Protein AF-A0A183KVG5-F1 (afdb_monomer)

Mean predicted aligned error: 9.05 Å

pLDDT: mean 77.81, std 17.4, range [27.73, 96.88]

Solvent-accessible surface area (backbone atoms only — not comparable to full-atom values): 6773 Å² total; per-residue (Å²): 140,88,84,90,80,86,85,77,92,64,82,79,62,86,54,73,43,76,78,45,74,46,81,48,72,46,97,83,49,51,102,89,45,73,49,66,49,73,43,73,47,82,55,77,53,82,92,73,48,86,81,76,58,74,71,57,34,67,74,67,35,57,88,96,57,92,60,76,58,72,93,73,85,78,48,75,83,55,96,59,56,70,52,54,50,54,52,52,46,53,53,23,58,76,68,74,47,77,92

Organism: NCBI:txid6186

InterPro domains:
  IPR039989 ADP-ribose pyrophosphatase, mitochondrial [PTHR13030] (18-99)

Radius of gyration: 16.84 Å; Cα contacts (8 Å, |Δi|>4): 89; chains: 1; bounding box: 46×31×45 Å

Sequence (99 aa):
MKTGHLIKTNSAFKVIYKIFKGYLDDQLNADSAWMETVVINLHESESKGAQLPDDILKLLNEPGTEEQCKWVEVSHSSNLRTSHNYILKNVAELRRAFY

Structure (mmCIF, N/CA/C/O backbone):
data_AF-A0A183KVG5-F1
#
_entry.id   AF-A0A183KVG5-F1
#
loop_
_atom_site.group_PDB
_atom_site.id
_atom_site.type_symbol
_atom_site.label_atom_id
_atom_site.label_alt_id
_atom_site.label_comp_id
_atom_site.label_asym_id
_atom_site.label_entity_id
_atom_site.label_seq_id
_atom_site.pdbx_PDB_ins_code
_atom_site.Cartn_x
_atom_site.Cartn_y
_atom_site.Cartn_z
_atom_site.occupancy
_atom_site.B_iso_or_equiv
_atom_site.auth_seq_id
_atom_site.auth_comp_id
_atom_site.auth_asym_id
_atom_site.auth_atom_id
_atom_site.pdbx_PDB_model_num
ATOM 1 N N . MET A 1 1 ? 29.941 0.403 22.376 1.00 34.88 1 MET A N 1
ATOM 2 C CA . MET A 1 1 ? 28.694 -0.125 22.966 1.00 34.88 1 MET A CA 1
ATOM 3 C C . MET A 1 1 ? 27.714 -0.391 21.826 1.00 34.88 1 MET A C 1
ATOM 5 O O . MET A 1 1 ? 27.086 0.538 21.347 1.00 34.88 1 MET A O 1
ATOM 9 N N . LYS A 1 2 ? 27.693 -1.615 21.282 1.00 39.69 2 LYS A N 1
ATOM 10 C CA . LYS A 1 2 ? 26.738 -2.029 20.243 1.00 39.69 2 LYS A CA 1
ATOM 11 C C . LYS A 1 2 ? 25.757 -2.990 20.894 1.00 39.69 2 LYS A C 1
ATOM 13 O O . LYS A 1 2 ? 26.121 -4.130 21.158 1.00 39.69 2 LYS A O 1
ATOM 18 N N . THR A 1 3 ? 24.537 -2.531 21.127 1.00 32.25 3 THR A N 1
ATOM 19 C CA . THR A 1 3 ? 23.443 -3.410 21.535 1.00 32.25 3 THR A CA 1
ATOM 20 C C . THR A 1 3 ? 22.260 -3.102 20.636 1.00 32.25 3 THR A C 1
ATOM 22 O O . THR A 1 3 ? 21.465 -2.216 20.918 1.00 32.25 3 THR A O 1
ATOM 25 N N . GLY A 1 4 ? 22.191 -3.799 19.505 1.00 31.91 4 GLY A N 1
ATOM 26 C CA . GLY A 1 4 ? 21.013 -3.833 18.648 1.00 31.91 4 GLY A CA 1
ATOM 27 C C . GLY A 1 4 ? 20.399 -5.221 18.730 1.00 31.91 4 GLY A C 1
ATOM 28 O O . GLY A 1 4 ? 20.776 -6.094 17.963 1.00 31.91 4 GLY A O 1
ATOM 29 N N . HIS A 1 5 ? 19.486 -5.425 19.676 1.00 40.09 5 HIS A N 1
ATOM 30 C CA . HIS A 1 5 ? 18.585 -6.573 19.674 1.00 40.09 5 HIS A CA 1
ATOM 31 C C . HIS A 1 5 ? 17.183 -6.066 19.987 1.00 40.09 5 HIS A C 1
ATOM 33 O O . HIS A 1 5 ? 16.839 -5.823 21.140 1.00 40.09 5 HIS A O 1
ATOM 39 N N . LEU A 1 6 ? 16.372 -5.918 18.946 1.00 27.73 6 LEU A N 1
ATOM 40 C CA . LEU A 1 6 ? 14.924 -5.869 19.082 1.00 27.73 6 LEU A CA 1
ATOM 41 C C . LEU A 1 6 ? 14.358 -7.059 18.313 1.00 27.73 6 LEU A C 1
ATOM 43 O O . LEU A 1 6 ? 13.953 -6.943 17.164 1.00 27.73 6 LEU A O 1
ATOM 47 N N . ILE A 1 7 ? 14.344 -8.222 18.964 1.00 42.22 7 ILE A N 1
ATOM 48 C CA . ILE A 1 7 ? 13.398 -9.280 18.614 1.00 42.22 7 ILE A CA 1
ATOM 49 C C . ILE A 1 7 ? 12.252 -9.152 19.609 1.00 42.22 7 ILE A C 1
ATOM 51 O O . ILE A 1 7 ? 12.352 -9.578 20.757 1.00 42.22 7 ILE A O 1
ATOM 55 N N . LYS A 1 8 ? 11.162 -8.526 19.165 1.00 32.91 8 LYS A N 1
ATOM 56 C CA . LYS A 1 8 ? 9.876 -8.544 19.862 1.00 32.91 8 LYS A CA 1
ATOM 57 C C . LYS A 1 8 ? 8.891 -9.327 18.999 1.00 32.91 8 LYS A C 1
ATOM 59 O O . LYS A 1 8 ? 8.040 -8.751 18.335 1.00 32.91 8 LYS A O 1
ATOM 64 N N . THR A 1 9 ? 9.001 -10.654 18.988 1.00 44.72 9 THR A N 1
ATOM 65 C CA . THR A 1 9 ? 7.914 -11.516 18.505 1.00 44.72 9 THR A CA 1
ATOM 66 C C . THR A 1 9 ? 6.933 -11.712 19.648 1.00 44.72 9 THR A C 1
ATOM 68 O O . THR A 1 9 ? 6.971 -12.712 20.357 1.00 44.72 9 THR A O 1
ATOM 71 N N . ASN A 1 10 ? 6.071 -10.724 19.863 1.00 38.94 10 ASN A N 1
ATOM 72 C CA . ASN A 1 10 ? 4.848 -10.935 20.620 1.00 38.94 10 ASN A CA 1
ATOM 73 C C . ASN A 1 10 ? 3.695 -10.567 19.693 1.00 38.94 10 ASN A C 1
ATOM 75 O O . ASN A 1 10 ? 3.664 -9.461 19.166 1.00 38.94 10 ASN A O 1
ATOM 79 N N . SER A 1 11 ? 2.835 -11.549 19.432 1.00 48.34 11 SER A N 1
ATOM 80 C CA . SER A 1 11 ? 1.774 -11.611 18.419 1.00 48.34 11 SER A CA 1
ATOM 81 C C . SER A 1 11 ? 0.780 -10.427 18.448 1.00 48.34 11 SER A C 1
ATOM 83 O O . SER A 1 11 ? -0.390 -10.606 18.795 1.00 48.34 11 SER A O 1
ATOM 85 N N . ALA A 1 12 ? 1.223 -9.222 18.076 1.00 49.94 12 ALA A N 1
ATOM 86 C CA . ALA A 1 12 ? 0.392 -8.019 17.987 1.00 49.94 12 ALA A CA 1
ATOM 87 C C . ALA A 1 12 ? -0.613 -8.126 16.828 1.00 49.94 12 ALA A C 1
ATOM 89 O O . ALA A 1 12 ? -1.793 -7.825 16.988 1.00 49.94 12 ALA A O 1
ATOM 90 N N . PHE A 1 13 ? -0.186 -8.692 15.698 1.00 50.94 13 PHE A N 1
ATOM 91 C CA . PHE A 1 13 ? -1.055 -8.978 14.561 1.00 50.94 13 PHE A CA 1
ATOM 92 C C . PHE A 1 13 ? -1.516 -10.428 14.626 1.00 50.94 13 PHE A C 1
ATOM 94 O O . PHE A 1 13 ? -0.771 -11.348 14.301 1.00 50.94 13 PHE A O 1
ATOM 101 N N . LYS A 1 14 ? -2.756 -10.645 15.078 1.00 48.91 14 LYS A N 1
ATOM 102 C CA . LYS A 1 14 ? -3.341 -11.994 15.156 1.00 48.91 14 LYS A CA 1
ATOM 103 C C . LYS A 1 14 ? -3.576 -12.591 13.763 1.00 48.91 14 LYS A C 1
ATOM 105 O O . LYS A 1 14 ? -3.614 -13.810 13.640 1.00 48.91 14 LYS A O 1
ATOM 110 N N . VAL A 1 15 ? -3.711 -11.754 12.726 1.00 56.66 15 VAL A N 1
ATOM 111 C CA . VAL A 1 15 ? -3.830 -12.224 11.345 1.00 56.66 15 VAL A CA 1
ATOM 112 C C . VAL A 1 15 ? -3.125 -11.286 10.367 1.00 56.66 15 VAL A C 1
ATOM 114 O O . VAL A 1 15 ? -3.632 -10.221 10.023 1.00 56.66 15 VAL A O 1
ATOM 117 N N . ILE A 1 16 ? -1.943 -11.705 9.925 1.00 62.91 16 ILE A N 1
ATOM 118 C CA . ILE A 1 16 ? -1.219 -11.101 8.808 1.00 62.91 16 ILE A CA 1
ATOM 119 C C . ILE A 1 16 ? -1.676 -11.832 7.547 1.00 62.91 16 ILE A C 1
ATOM 121 O O . ILE A 1 16 ? -1.400 -13.022 7.399 1.00 62.91 16 ILE A O 1
ATOM 125 N N . TYR A 1 17 ? -2.375 -11.143 6.646 1.00 72.81 17 TYR A N 1
ATOM 126 C CA . TYR A 1 17 ? -2.771 -11.732 5.368 1.00 72.81 17 TYR A CA 1
ATOM 127 C C . TYR A 1 17 ? -1.828 -11.267 4.266 1.00 72.81 17 TYR A C 1
ATOM 129 O O . TYR A 1 17 ? -1.718 -10.073 3.985 1.00 72.81 17 TYR A O 1
ATOM 137 N N . LYS A 1 18 ? -1.176 -12.225 3.604 1.00 78.75 18 LYS A N 1
ATOM 138 C CA . LYS A 1 18 ? -0.546 -11.976 2.308 1.00 78.75 18 LYS A CA 1
ATOM 139 C C . LYS A 1 18 ? -1.660 -11.901 1.267 1.00 78.75 18 LYS A C 1
ATOM 141 O O . LYS A 1 18 ? -2.228 -12.931 0.918 1.00 78.75 18 LYS A O 1
ATOM 146 N N . ILE A 1 19 ? -1.971 -10.693 0.811 1.00 80.00 19 ILE A N 1
ATOM 147 C CA . ILE A 1 19 ? -3.053 -10.454 -0.155 1.00 80.00 19 ILE A CA 1
ATOM 148 C C . ILE A 1 19 ? -2.606 -10.822 -1.561 1.00 80.00 19 ILE A C 1
ATOM 150 O O . ILE A 1 19 ? -3.358 -11.422 -2.320 1.00 80.00 19 ILE A O 1
ATOM 154 N N . PHE A 1 20 ? -1.369 -10.477 -1.902 1.00 83.56 20 PHE A N 1
ATOM 155 C CA . PHE A 1 20 ? -0.874 -10.617 -3.258 1.00 83.56 20 PHE A CA 1
ATOM 156 C C . PHE A 1 20 ? 0.630 -10.879 -3.254 1.00 83.56 20 PHE A C 1
ATOM 158 O O . PHE A 1 20 ? 1.359 -10.360 -2.407 1.00 83.56 20 PHE A O 1
ATOM 165 N N . LYS A 1 21 ? 1.095 -11.705 -4.192 1.00 89.94 21 LYS A N 1
ATOM 166 C CA . LYS A 1 21 ? 2.511 -11.836 -4.531 1.00 89.94 21 LYS A CA 1
ATOM 167 C C . LYS A 1 21 ? 2.639 -12.108 -6.024 1.00 89.94 21 LYS A C 1
ATOM 169 O O . LYS A 1 21 ? 2.111 -13.118 -6.480 1.00 89.94 21 LYS A O 1
ATOM 174 N N . GLY A 1 22 ? 3.387 -11.269 -6.731 1.00 91.62 22 GLY A N 1
ATOM 175 C CA . GLY A 1 22 ? 3.680 -11.455 -8.150 1.00 91.62 22 GLY A CA 1
ATOM 176 C C . GLY A 1 22 ? 3.729 -10.139 -8.916 1.00 91.62 22 GLY A C 1
ATOM 177 O O . GLY A 1 22 ? 3.979 -9.086 -8.330 1.00 91.62 22 GLY A O 1
ATOM 178 N N . TYR A 1 23 ? 3.479 -10.233 -10.218 1.00 94.00 23 TYR A N 1
ATOM 179 C CA . TYR A 1 23 ? 3.472 -9.124 -11.169 1.00 94.00 23 TYR A CA 1
ATOM 180 C C . TYR A 1 23 ? 2.475 -8.020 -10.795 1.00 94.00 23 TYR A C 1
ATOM 182 O O . TYR A 1 23 ? 1.280 -8.275 -10.663 1.00 94.00 23 TYR A O 1
ATOM 190 N N . LEU A 1 24 ? 2.958 -6.788 -10.658 1.00 92.69 24 LEU A N 1
ATOM 191 C CA . LEU A 1 24 ? 2.125 -5.615 -10.442 1.00 92.69 24 LEU A CA 1
ATOM 192 C C . LEU A 1 24 ? 1.898 -4.911 -11.781 1.00 92.69 24 LEU A C 1
ATOM 194 O O . LEU A 1 24 ? 2.826 -4.322 -12.334 1.00 92.69 24 LEU A O 1
ATOM 198 N N . ASP A 1 25 ? 0.664 -4.964 -12.281 1.00 91.25 25 ASP A N 1
ATOM 199 C CA . ASP A 1 25 ? 0.273 -4.231 -13.485 1.00 91.25 25 ASP A CA 1
ATOM 200 C C . ASP A 1 25 ? 0.258 -2.729 -13.195 1.00 91.25 25 ASP A C 1
ATOM 202 O O . ASP A 1 25 ? -0.537 -2.230 -12.394 1.00 91.25 25 ASP A O 1
ATOM 206 N N . ASP A 1 26 ? 1.216 -2.021 -13.775 1.00 91.56 26 ASP A N 1
ATOM 207 C CA . ASP A 1 26 ? 1.567 -0.682 -13.369 1.00 91.56 26 ASP A CA 1
ATOM 208 C C . ASP A 1 26 ? 2.141 0.104 -14.556 1.00 91.56 26 ASP A C 1
ATOM 210 O O . ASP A 1 26 ? 2.979 -0.395 -15.299 1.00 91.56 26 ASP A O 1
ATOM 214 N N . GLN A 1 27 ? 1.714 1.361 -14.729 1.00 91.25 27 GLN A N 1
ATOM 215 C CA . GLN A 1 27 ? 2.054 2.191 -15.905 1.00 91.25 27 GLN A CA 1
ATOM 216 C C . GLN A 1 27 ? 3.564 2.488 -16.090 1.00 91.25 27 GLN A C 1
ATOM 218 O O . GLN A 1 27 ? 3.924 3.142 -17.061 1.00 91.25 27 GLN A O 1
ATOM 223 N N . LEU A 1 28 ? 4.442 2.080 -15.161 1.00 91.44 28 LEU A N 1
ATOM 224 C CA . LEU A 1 28 ? 5.902 2.189 -15.313 1.00 91.44 28 LEU A CA 1
ATOM 225 C C . LEU A 1 28 ? 6.524 0.914 -15.904 1.00 91.44 28 LEU A C 1
ATOM 227 O O . LEU A 1 28 ? 7.723 0.903 -16.176 1.00 91.44 28 LEU A O 1
ATOM 231 N N . ASN A 1 29 ? 5.740 -0.151 -16.081 1.00 94.94 29 ASN A N 1
ATOM 232 C CA . ASN A 1 29 ? 6.203 -1.366 -16.732 1.00 94.94 29 ASN A CA 1
ATOM 233 C C . ASN A 1 29 ? 6.566 -1.071 -18.199 1.00 94.94 29 ASN A C 1
ATOM 235 O O . ASN A 1 29 ? 5.890 -0.308 -18.888 1.00 94.94 29 ASN A O 1
ATOM 239 N N . ALA A 1 30 ? 7.634 -1.704 -18.670 1.00 96.38 30 ALA A N 1
ATOM 240 C CA . ALA A 1 30 ? 8.172 -1.618 -20.020 1.00 96.38 30 ALA A CA 1
ATOM 241 C C . ALA A 1 30 ? 8.575 -3.019 -20.510 1.00 96.38 30 ALA A C 1
ATOM 243 O O . 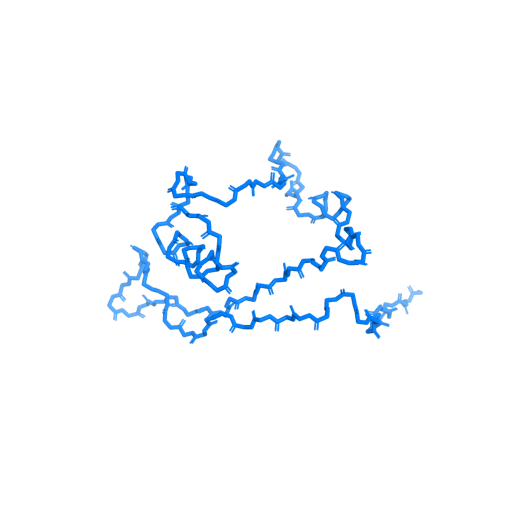ALA A 1 3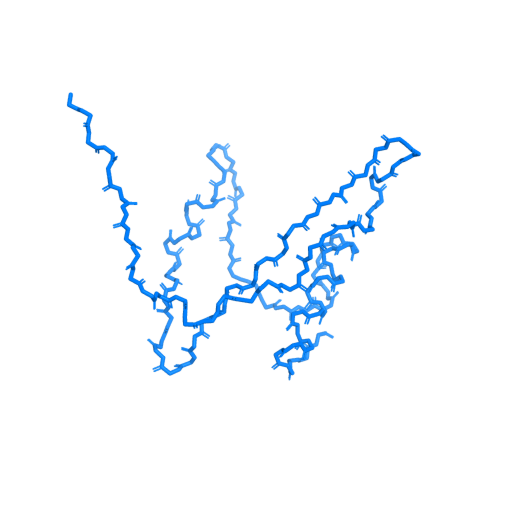0 ? 8.629 -3.966 -19.725 1.00 96.38 30 ALA A O 1
ATOM 244 N N . ASP A 1 31 ? 8.921 -3.141 -21.794 1.00 96.12 31 ASP A N 1
ATOM 245 C CA . ASP A 1 31 ? 9.180 -4.425 -22.469 1.00 96.12 31 ASP A CA 1
ATOM 246 C C . ASP A 1 31 ? 10.182 -5.335 -21.736 1.00 96.12 31 ASP A C 1
ATOM 248 O O . ASP A 1 31 ? 10.044 -6.557 -21.750 1.00 96.12 31 ASP A O 1
ATOM 252 N N . SER A 1 32 ? 11.172 -4.737 -21.064 1.00 96.00 32 SER A N 1
ATOM 253 C CA . SER A 1 32 ? 12.247 -5.451 -20.359 1.00 96.00 32 SER A CA 1
ATOM 254 C C . SER A 1 32 ? 12.337 -5.121 -18.864 1.00 96.00 32 SER A C 1
ATOM 256 O O . SER A 1 32 ? 13.331 -5.468 -18.227 1.00 96.00 32 SER A O 1
ATOM 258 N N . ALA A 1 33 ? 11.349 -4.426 -18.294 1.00 96.88 33 ALA A N 1
ATOM 259 C CA . ALA A 1 33 ? 11.357 -4.045 -16.883 1.00 96.88 33 ALA A CA 1
ATOM 260 C C . ALA A 1 33 ? 9.934 -3.960 -16.328 1.00 96.88 33 ALA A C 1
ATOM 262 O O . ALA A 1 33 ? 9.097 -3.237 -16.858 1.00 96.88 33 ALA A O 1
ATOM 263 N N . TRP A 1 34 ? 9.666 -4.660 -15.231 1.00 96.38 34 TRP A N 1
ATOM 264 C CA . TRP A 1 34 ? 8.374 -4.613 -14.552 1.00 96.38 34 TRP A CA 1
ATOM 265 C C . TRP A 1 34 ? 8.541 -4.668 -13.041 1.00 96.38 34 TRP A C 1
ATOM 267 O O . TRP A 1 34 ? 9.598 -5.039 -12.523 1.00 96.38 34 TRP A O 1
ATOM 277 N N . MET A 1 35 ? 7.477 -4.313 -12.328 1.00 93.44 35 MET A N 1
ATOM 278 C CA . MET A 1 35 ? 7.427 -4.458 -10.881 1.00 93.44 35 MET A CA 1
ATOM 279 C C . MET A 1 35 ? 6.779 -5.778 -10.475 1.00 93.44 35 MET A C 1
ATOM 281 O O . MET A 1 35 ? 5.713 -6.156 -10.958 1.00 93.44 35 MET A O 1
ATOM 285 N N . GLU A 1 36 ? 7.402 -6.452 -9.517 1.00 94.19 36 GLU A N 1
ATOM 286 C CA . GLU A 1 36 ? 6.771 -7.506 -8.733 1.00 94.19 36 GLU A CA 1
ATOM 287 C C . GLU A 1 36 ? 6.691 -7.051 -7.283 1.00 94.19 36 GLU A C 1
ATOM 289 O O . GLU A 1 36 ? 7.587 -6.371 -6.781 1.00 94.19 36 GLU A O 1
ATOM 294 N N . THR A 1 37 ? 5.619 -7.418 -6.591 1.00 90.88 37 THR A N 1
ATOM 295 C CA . THR A 1 37 ? 5.425 -6.997 -5.204 1.00 90.88 37 THR A CA 1
ATOM 296 C C . THR A 1 37 ? 4.856 -8.107 -4.338 1.00 90.88 37 THR A C 1
ATOM 298 O O . THR A 1 37 ? 4.292 -9.090 -4.824 1.00 90.88 37 THR A O 1
ATOM 301 N N . VAL A 1 38 ? 5.010 -7.937 -3.028 1.00 90.69 38 VAL A N 1
ATOM 302 C CA . VAL A 1 38 ? 4.315 -8.704 -1.999 1.00 90.69 38 VAL A CA 1
ATOM 303 C C . VAL A 1 38 ? 3.481 -7.723 -1.192 1.00 90.69 38 VAL A C 1
ATOM 305 O O . VAL A 1 38 ? 4.023 -6.854 -0.515 1.00 90.69 38 VAL A O 1
ATOM 308 N N . VAL A 1 39 ? 2.162 -7.891 -1.226 1.00 89.06 39 VAL A N 1
ATOM 309 C CA . VAL A 1 39 ? 1.242 -7.080 -0.429 1.00 89.06 39 VAL A CA 1
ATOM 310 C C . VAL A 1 39 ? 0.920 -7.810 0.861 1.00 89.06 39 VAL A C 1
ATOM 312 O O . VAL A 1 39 ? 0.356 -8.911 0.857 1.00 89.06 39 VAL A O 1
ATOM 315 N N . ILE A 1 40 ? 1.244 -7.155 1.969 1.00 87.94 40 ILE A N 1
ATOM 316 C CA . ILE A 1 40 ? 0.921 -7.608 3.314 1.00 87.94 40 ILE A CA 1
ATOM 317 C C . ILE A 1 40 ? -0.126 -6.662 3.887 1.00 87.94 40 ILE A C 1
ATOM 319 O O . ILE A 1 40 ? 0.102 -5.460 3.973 1.00 87.94 40 ILE A O 1
ATOM 323 N N . ASN A 1 41 ? -1.263 -7.214 4.297 1.00 85.12 41 ASN A N 1
ATOM 324 C CA . ASN A 1 41 ? -2.288 -6.465 5.005 1.00 85.12 41 ASN A CA 1
ATOM 325 C C . ASN A 1 41 ? -2.240 -6.790 6.495 1.00 85.12 41 ASN A C 1
ATOM 327 O O . ASN A 1 41 ? -2.518 -7.921 6.913 1.00 85.12 41 ASN A O 1
ATOM 331 N N . LEU A 1 42 ? -1.892 -5.770 7.274 1.00 83.38 42 LEU A N 1
ATOM 332 C CA . LEU A 1 42 ? -1.933 -5.773 8.725 1.00 83.38 42 LEU A CA 1
ATOM 333 C C . LEU A 1 42 ? -3.210 -5.0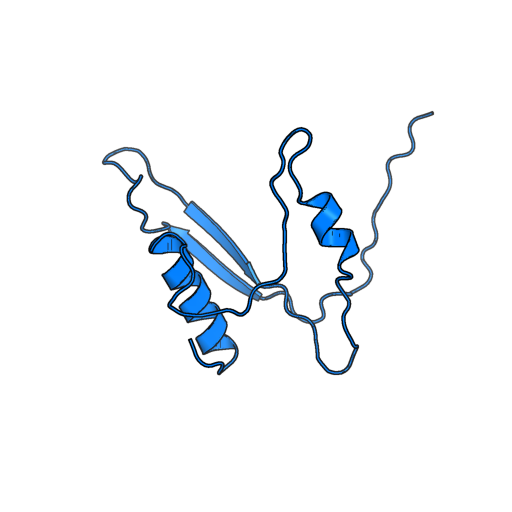60 9.150 1.00 83.38 42 LEU A C 1
ATOM 335 O O . LEU A 1 42 ? -3.352 -3.860 8.946 1.00 83.38 42 LEU A O 1
ATOM 339 N N . HIS A 1 43 ? -4.142 -5.810 9.724 1.00 79.81 43 HIS A N 1
ATOM 340 C CA . HIS A 1 43 ? -5.406 -5.257 10.189 1.00 79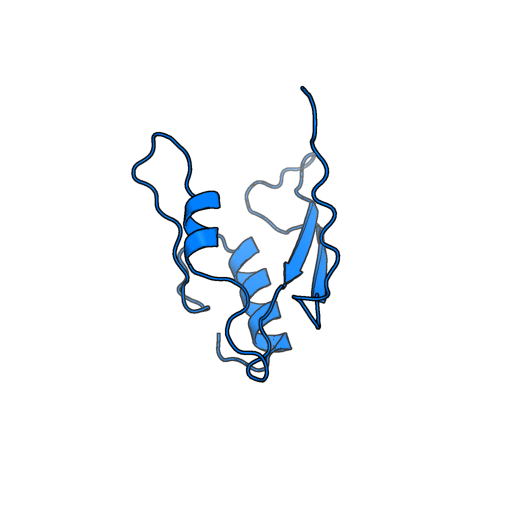.81 43 HIS A CA 1
ATOM 341 C C . HIS A 1 43 ? -5.583 -5.550 11.671 1.00 79.81 43 HIS A C 1
ATOM 343 O O . HIS A 1 43 ? -5.347 -6.674 12.129 1.00 79.81 43 HIS A O 1
ATOM 349 N N . GLU A 1 44 ? -6.000 -4.531 12.406 1.00 77.62 44 GLU A N 1
ATOM 350 C CA . GLU A 1 44 ? -6.204 -4.613 13.844 1.00 77.62 44 GLU A CA 1
ATOM 351 C C . GLU A 1 44 ? -7.518 -5.326 14.153 1.00 77.62 44 GLU A C 1
ATOM 353 O O . GLU A 1 44 ? -8.499 -5.205 13.428 1.00 77.62 44 GLU A O 1
ATOM 358 N N . SER A 1 45 ? -7.538 -6.121 15.219 1.00 70.19 45 SER A N 1
ATOM 359 C CA . SER A 1 45 ? -8.759 -6.803 15.648 1.00 70.19 45 SER A CA 1
ATOM 360 C C . SER A 1 45 ? -9.548 -5.879 16.563 1.00 70.19 45 SER A C 1
ATOM 362 O O . SER A 1 45 ? -9.023 -5.496 17.609 1.00 70.19 45 SER A O 1
ATOM 364 N N . GLU A 1 46 ? -10.820 -5.623 16.247 1.00 66.44 46 GLU A N 1
ATOM 365 C CA . GLU A 1 46 ? -11.720 -4.794 17.071 1.00 66.44 46 GLU A CA 1
ATOM 366 C C . GLU A 1 46 ? -11.716 -5.221 18.550 1.00 66.44 46 GLU A C 1
ATOM 368 O O . GLU A 1 46 ? -11.697 -4.397 19.459 1.00 66.44 46 GLU A O 1
ATOM 373 N N . SER A 1 47 ? -11.618 -6.529 18.805 1.00 68.94 47 SER A N 1
ATOM 374 C CA . SER A 1 47 ? -11.645 -7.112 20.151 1.00 68.94 47 SER A CA 1
ATOM 375 C C . SER A 1 47 ? -10.443 -6.782 21.050 1.00 68.94 47 SER A C 1
ATOM 377 O O . SER A 1 47 ? -10.480 -7.114 22.232 1.00 68.94 47 SER A O 1
ATOM 379 N N . LYS A 1 48 ? -9.330 -6.267 20.509 1.00 65.00 48 LYS A N 1
ATOM 380 C CA . LYS A 1 48 ? -8.100 -5.990 21.280 1.00 65.00 48 LYS A CA 1
ATOM 381 C C . LYS A 1 48 ? -7.794 -4.494 21.414 1.00 65.00 48 LYS A C 1
ATOM 383 O O . LYS A 1 48 ? -6.825 -4.152 22.088 1.00 65.00 48 LYS A O 1
ATOM 388 N N . GLY A 1 49 ? -8.610 -3.628 20.810 1.00 64.62 49 GLY A N 1
ATOM 389 C CA . GLY A 1 49 ? -8.298 -2.207 20.656 1.00 64.62 49 GLY A CA 1
ATOM 390 C C . GLY A 1 49 ? -7.134 -1.965 19.688 1.00 64.62 49 GLY A C 1
ATOM 391 O O . GLY A 1 49 ? -6.484 -2.914 19.234 1.00 64.62 49 GLY A O 1
ATOM 392 N N . ALA A 1 50 ? -6.877 -0.692 19.378 1.00 69.69 50 ALA A N 1
ATOM 393 C CA . ALA A 1 50 ? -5.819 -0.303 18.452 1.00 69.69 50 ALA A CA 1
ATOM 394 C C . ALA A 1 50 ? -4.437 -0.751 18.964 1.00 69.69 50 ALA A C 1
ATOM 396 O O . ALA A 1 50 ? -4.066 -0.477 20.106 1.00 69.69 50 ALA A O 1
ATOM 397 N N . GLN A 1 51 ? -3.693 -1.485 18.140 1.00 76.69 51 GLN A N 1
ATOM 398 C CA . GLN A 1 51 ? -2.351 -2.012 18.432 1.00 76.69 51 GLN A CA 1
ATOM 399 C C . GLN A 1 51 ? -1.239 -1.149 17.806 1.00 76.69 51 GLN A C 1
ATOM 401 O O . GLN A 1 51 ? -0.081 -1.238 18.218 1.00 76.69 51 GLN A O 1
ATOM 406 N N . LEU A 1 52 ? -1.592 -0.328 16.820 1.00 79.31 52 LEU A N 1
ATOM 407 C CA . LEU A 1 52 ? -0.770 0.590 16.056 1.00 79.31 52 LEU A CA 1
ATOM 408 C C . LEU A 1 52 ? -1.123 2.015 16.490 1.00 79.31 52 LEU A C 1
ATOM 410 O O . LEU A 1 52 ? -2.060 2.606 15.957 1.00 79.31 52 LEU A O 1
ATOM 414 N N . PRO A 1 53 ? -0.402 2.576 17.475 1.00 83.00 53 PRO A N 1
ATOM 415 C CA . PRO A 1 53 ? -0.629 3.951 17.896 1.00 83.00 53 PRO A CA 1
ATOM 416 C C . PRO A 1 53 ? -0.185 4.933 16.807 1.00 83.00 53 PRO A C 1
ATOM 418 O O . PRO A 1 53 ? 0.738 4.641 16.045 1.00 83.00 53 PRO A O 1
ATOM 421 N N . ASP A 1 54 ? -0.753 6.139 16.810 1.00 86.12 54 ASP A N 1
ATOM 422 C CA . ASP A 1 54 ? -0.402 7.215 15.867 1.00 86.12 54 ASP A CA 1
ATOM 423 C C . ASP A 1 54 ? 1.086 7.591 15.889 1.00 86.12 54 ASP A C 1
ATOM 425 O O . ASP A 1 54 ? 1.622 8.088 14.900 1.00 86.12 54 ASP A O 1
ATOM 429 N N . ASP A 1 55 ? 1.799 7.298 16.980 1.00 87.19 55 ASP A N 1
ATOM 430 C CA . ASP A 1 55 ? 3.249 7.477 17.059 1.00 87.19 55 ASP A CA 1
ATOM 431 C C . ASP A 1 55 ? 4.014 6.689 15.983 1.00 87.19 55 ASP A C 1
ATOM 433 O O . ASP A 1 55 ? 5.100 7.115 15.589 1.00 87.19 55 ASP A O 1
ATOM 437 N N . ILE A 1 56 ? 3.457 5.589 15.454 1.00 86.62 56 ILE A N 1
ATOM 438 C CA . ILE A 1 56 ? 4.082 4.867 14.339 1.00 86.62 56 ILE A CA 1
ATOM 439 C C . ILE A 1 56 ? 4.114 5.706 13.059 1.00 86.62 56 ILE A C 1
ATOM 441 O O . ILE A 1 56 ? 5.061 5.588 12.287 1.00 86.62 56 ILE A O 1
ATOM 445 N N . LEU A 1 57 ? 3.140 6.599 12.851 1.00 88.31 57 LEU A N 1
ATOM 446 C CA . LEU A 1 57 ? 3.097 7.472 11.676 1.00 88.31 57 LEU A CA 1
ATOM 447 C C . LEU A 1 57 ? 4.289 8.432 11.658 1.00 88.31 57 LEU A C 1
ATOM 449 O O . LEU A 1 57 ? 4.839 8.709 10.598 1.00 88.31 57 LEU A O 1
ATOM 453 N N . LYS A 1 58 ? 4.757 8.869 12.835 1.00 87.25 58 LYS A N 1
ATOM 454 C CA . LYS A 1 58 ? 5.951 9.721 12.958 1.00 87.25 58 LYS A CA 1
ATOM 455 C C . LYS A 1 58 ? 7.215 9.021 12.459 1.00 87.25 58 LYS A C 1
ATOM 457 O O . LYS A 1 58 ? 8.122 9.695 11.989 1.00 87.25 58 LYS A O 1
ATOM 462 N N . LEU A 1 59 ? 7.271 7.689 12.552 1.00 86.81 59 LEU A N 1
ATOM 463 C CA . LEU A 1 59 ? 8.386 6.889 12.033 1.00 86.81 59 LEU A CA 1
ATOM 464 C C . LEU A 1 59 ? 8.350 6.745 10.506 1.00 86.81 59 LEU A C 1
ATOM 466 O O . LEU A 1 59 ? 9.364 6.381 9.919 1.00 86.81 59 LEU A O 1
ATOM 470 N N . LEU A 1 60 ? 7.195 6.990 9.883 1.00 86.12 60 LEU A N 1
ATOM 471 C CA . LEU A 1 60 ? 7.002 6.904 8.435 1.00 86.12 60 LEU A CA 1
ATOM 472 C C . LEU A 1 60 ? 7.204 8.251 7.728 1.00 86.12 60 LEU A C 1
ATOM 474 O O . LEU A 1 60 ? 7.306 8.277 6.506 1.00 86.12 60 LEU A O 1
ATOM 478 N N . ASN A 1 61 ? 7.270 9.356 8.474 1.00 88.00 61 ASN A N 1
ATOM 479 C CA . ASN A 1 61 ? 7.532 10.675 7.906 1.00 88.00 61 ASN A CA 1
ATOM 480 C C . ASN A 1 61 ? 8.963 10.766 7.366 1.00 88.00 61 ASN A C 1
ATOM 482 O O . ASN A 1 61 ? 9.917 10.349 8.028 1.00 88.00 61 ASN A O 1
ATOM 486 N N . GLU A 1 62 ? 9.115 11.373 6.191 1.00 86.06 62 GLU A N 1
ATOM 487 C CA . GLU A 1 62 ? 10.423 11.605 5.588 1.00 86.06 62 GLU A CA 1
ATOM 488 C C . GLU A 1 62 ? 11.134 12.792 6.268 1.00 86.06 62 GLU A C 1
ATOM 490 O O . GLU A 1 62 ? 10.598 13.908 6.283 1.00 86.06 62 GLU A O 1
ATOM 495 N N . PRO A 1 63 ? 12.344 12.601 6.836 1.00 86.00 63 PRO A N 1
ATOM 496 C CA . PRO A 1 63 ? 13.077 13.683 7.482 1.00 86.00 63 PRO A CA 1
ATOM 497 C C . PRO A 1 63 ? 13.410 14.821 6.513 1.00 86.00 63 PRO A C 1
ATOM 499 O O . PRO A 1 63 ? 13.932 14.590 5.428 1.00 86.00 63 PRO A O 1
ATOM 502 N N . GLY A 1 64 ? 13.194 16.065 6.945 1.00 86.69 64 GLY A N 1
ATOM 503 C CA . GLY A 1 64 ? 13.539 17.250 6.149 1.00 86.69 64 GLY A CA 1
ATOM 504 C C . GLY A 1 64 ? 12.482 17.659 5.121 1.00 86.69 64 GLY A C 1
ATOM 505 O O . GLY A 1 64 ? 12.728 18.585 4.353 1.00 86.69 64 GLY A O 1
ATOM 506 N N . THR A 1 65 ? 11.312 17.018 5.135 1.00 88.44 65 THR A N 1
ATOM 507 C CA . THR A 1 65 ? 10.144 17.413 4.340 1.00 88.44 65 THR A CA 1
ATOM 508 C C . THR A 1 65 ? 9.019 17.924 5.248 1.00 88.44 65 THR A C 1
ATOM 510 O O . THR A 1 65 ? 9.003 17.655 6.451 1.00 88.44 65 THR A O 1
ATOM 513 N N . GLU A 1 66 ? 8.066 18.663 4.677 1.00 88.69 66 GLU A N 1
ATOM 514 C CA . GLU A 1 66 ? 6.803 19.005 5.355 1.00 88.69 66 GLU A CA 1
ATOM 515 C C . GLU A 1 66 ? 5.749 17.886 5.222 1.00 88.69 66 GLU A C 1
ATOM 517 O O . GLU A 1 66 ? 4.614 18.039 5.680 1.00 88.69 66 GLU A O 1
ATOM 522 N N . GLU A 1 67 ? 6.102 16.760 4.594 1.00 87.75 67 GLU A N 1
ATOM 523 C CA . GLU A 1 67 ? 5.183 15.657 4.341 1.00 87.75 67 GLU A CA 1
ATOM 524 C C . GLU A 1 67 ? 4.869 14.886 5.628 1.00 87.75 67 GLU A C 1
ATOM 526 O O . GLU A 1 67 ? 5.728 14.634 6.477 1.00 87.75 67 GLU A O 1
ATOM 531 N N . GLN A 1 68 ? 3.598 14.512 5.784 1.00 86.44 68 GLN A N 1
ATOM 532 C CA . GLN A 1 68 ? 3.107 13.823 6.972 1.00 86.44 68 GLN A CA 1
ATOM 533 C C . GLN A 1 68 ? 2.273 12.605 6.591 1.00 86.44 68 GLN A C 1
ATOM 535 O O . GLN A 1 68 ? 1.371 12.670 5.754 1.00 86.44 68 GLN A O 1
ATOM 540 N N . CYS A 1 69 ? 2.536 11.498 7.274 1.00 89.25 69 CYS A N 1
ATOM 541 C CA . CYS A 1 69 ? 1.734 10.294 7.224 1.00 89.25 69 CYS A CA 1
ATOM 542 C C . CYS A 1 69 ? 0.506 10.444 8.123 1.00 89.25 69 CYS A C 1
ATOM 544 O O . CYS A 1 69 ? 0.590 10.899 9.264 1.00 89.25 69 CYS A O 1
ATOM 546 N N . LYS A 1 70 ? -0.645 10.010 7.615 1.00 87.44 70 LYS A N 1
ATOM 547 C CA . LYS A 1 70 ? -1.902 9.945 8.361 1.00 87.44 70 LYS A CA 1
ATOM 548 C C . LYS A 1 70 ? -2.649 8.667 8.019 1.00 87.44 70 LYS A C 1
ATOM 550 O O . LYS A 1 70 ? -2.527 8.155 6.906 1.00 87.44 70 LYS A O 1
ATOM 555 N N . TRP A 1 71 ? -3.470 8.197 8.949 1.00 86.81 71 TRP A N 1
ATOM 556 C CA . TRP A 1 71 ? -4.487 7.204 8.632 1.00 86.81 71 TRP A CA 1
ATOM 557 C C . TRP A 1 71 ? -5.542 7.832 7.719 1.00 86.81 71 TRP A C 1
ATOM 559 O O . TRP A 1 71 ? -5.969 8.968 7.931 1.00 86.81 71 TRP A O 1
ATOM 569 N N . VAL A 1 72 ? -5.948 7.101 6.685 1.00 85.75 72 VAL A N 1
ATOM 570 C CA . VAL A 1 72 ? -6.977 7.532 5.735 1.00 85.75 72 VAL A CA 1
ATOM 571 C C . VAL A 1 72 ? -7.972 6.396 5.568 1.00 85.75 72 VAL A C 1
ATOM 573 O O . VAL A 1 72 ? -7.588 5.226 5.546 1.00 85.75 72 VAL A O 1
ATO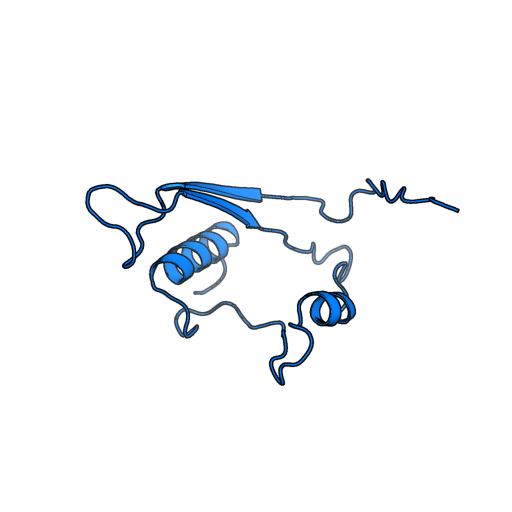M 576 N N . GLU A 1 73 ? -9.249 6.745 5.456 1.00 83.25 73 GLU A N 1
ATOM 577 C CA . GLU A 1 73 ? -10.293 5.787 5.116 1.00 83.25 73 GLU A CA 1
ATOM 578 C C . GLU A 1 73 ? -10.059 5.219 3.709 1.00 83.25 73 GLU A C 1
ATOM 580 O O . GLU A 1 73 ? -9.796 5.949 2.748 1.00 83.25 73 GLU A O 1
ATOM 585 N N . VAL A 1 74 ? -10.143 3.895 3.589 1.00 79.75 74 VAL A N 1
ATOM 586 C CA . VAL A 1 74 ? -9.996 3.208 2.305 1.00 79.75 74 VAL A CA 1
ATOM 587 C C . VAL A 1 74 ? -11.215 3.531 1.438 1.00 79.75 74 VAL A C 1
ATOM 589 O O . VAL A 1 74 ? -12.337 3.231 1.825 1.00 79.75 74 VAL A O 1
ATOM 592 N N . SER A 1 75 ? -10.996 4.131 0.268 1.00 76.75 75 SER A N 1
ATOM 593 C CA . SER A 1 75 ? -12.063 4.500 -0.673 1.00 76.75 75 SER A CA 1
ATOM 594 C C . SER A 1 75 ? -11.578 4.479 -2.122 1.00 76.75 75 SER A C 1
ATOM 596 O O . SER A 1 75 ? -10.382 4.652 -2.389 1.00 76.75 75 SER A O 1
ATOM 598 N N . HIS A 1 76 ? -12.504 4.326 -3.070 1.00 67.31 76 HIS A N 1
ATOM 599 C CA . HIS A 1 76 ? -12.228 4.381 -4.508 1.00 67.31 76 HIS A CA 1
ATOM 600 C C . HIS A 1 76 ? -11.649 5.727 -4.983 1.00 67.31 76 HIS A C 1
ATOM 602 O O . HIS A 1 76 ? -10.973 5.786 -6.006 1.00 67.31 76 HIS A O 1
ATOM 608 N N . SER A 1 77 ? -11.882 6.811 -4.238 1.00 65.12 77 SER A N 1
ATOM 609 C CA . SER A 1 77 ? -11.384 8.162 -4.534 1.00 65.12 77 SER A CA 1
ATOM 610 C C . SER A 1 77 ? -10.016 8.467 -3.922 1.00 65.12 77 SER A C 1
ATOM 612 O O . SER A 1 77 ? -9.621 9.630 -3.831 1.00 65.12 77 SER A O 1
ATOM 614 N N . SER A 1 78 ? -9.294 7.456 -3.443 1.00 67.56 78 SER A N 1
ATOM 615 C CA . SER A 1 78 ? -7.916 7.666 -3.019 1.00 67.56 78 SER A CA 1
ATOM 616 C C . SER A 1 78 ? -7.097 8.056 -4.259 1.00 67.56 78 SER A C 1
ATOM 618 O O . SER A 1 78 ? -7.099 7.342 -5.259 1.00 67.56 78 SER A O 1
ATOM 620 N N . ASN A 1 79 ? -6.437 9.225 -4.228 1.00 77.25 79 ASN A N 1
ATOM 621 C CA . ASN A 1 79 ? -5.571 9.761 -5.301 1.00 77.25 79 ASN A CA 1
ATOM 622 C C . ASN A 1 79 ? -4.278 8.933 -5.463 1.00 77.25 79 ASN A C 1
ATOM 624 O O . ASN A 1 79 ? -3.173 9.457 -5.590 1.00 77.25 79 ASN A O 1
ATOM 628 N N . LEU A 1 80 ? -4.415 7.617 -5.391 1.00 82.94 80 LEU A N 1
ATOM 629 C CA . LEU A 1 80 ? -3.378 6.639 -5.583 1.00 82.94 80 LEU A CA 1
ATOM 630 C C . LEU A 1 80 ? -3.378 6.191 -7.035 1.00 82.94 80 LEU A C 1
ATOM 632 O O . LEU A 1 80 ? -4.335 6.335 -7.796 1.00 82.94 80 LEU A O 1
ATOM 636 N N . ARG A 1 81 ? -2.259 5.593 -7.403 1.00 84.94 81 ARG A N 1
ATOM 637 C CA . ARG A 1 81 ? -2.086 4.971 -8.701 1.00 84.94 81 ARG A CA 1
ATOM 638 C C . ARG A 1 81 ? -3.070 3.819 -8.896 1.00 84.94 81 ARG A C 1
ATOM 640 O O . ARG A 1 81 ? -3.364 3.089 -7.951 1.00 84.94 81 ARG A O 1
ATOM 647 N N . THR A 1 82 ? -3.490 3.579 -10.137 1.00 85.31 82 THR A N 1
ATOM 648 C CA . THR A 1 82 ? -4.423 2.495 -10.497 1.00 85.31 82 THR A CA 1
ATOM 649 C C . THR A 1 82 ? -3.998 1.129 -9.946 1.00 85.31 82 THR A C 1
ATOM 651 O O . THR A 1 82 ? -4.828 0.406 -9.396 1.00 85.31 82 THR A O 1
ATOM 654 N N . SER A 1 83 ? -2.699 0.811 -10.007 1.00 86.19 83 SER A N 1
ATOM 655 C CA . SER A 1 83 ? -2.118 -0.424 -9.461 1.00 86.19 83 SER A CA 1
ATOM 656 C C . SER A 1 83 ? -2.386 -0.596 -7.957 1.00 86.19 83 SER A C 1
ATOM 658 O O . SER A 1 83 ? -2.693 -1.691 -7.489 1.00 86.19 83 SER A O 1
ATOM 660 N N . HIS A 1 84 ? -2.350 0.499 -7.196 1.00 86.69 84 HIS A N 1
ATOM 661 C CA . HIS A 1 84 ? -2.602 0.511 -5.756 1.00 86.69 84 HIS A CA 1
ATOM 662 C C . HIS A 1 84 ? -4.101 0.497 -5.438 1.00 86.69 84 HIS A C 1
ATOM 664 O O . HIS A 1 84 ? -4.515 -0.175 -4.493 1.00 86.69 84 HIS A O 1
ATOM 670 N N . ASN A 1 85 ? -4.929 1.149 -6.258 1.00 87.81 85 ASN A N 1
ATOM 671 C CA . ASN A 1 85 ? -6.386 1.075 -6.125 1.00 87.81 85 ASN A CA 1
ATOM 672 C C . ASN A 1 85 ? -6.901 -0.357 -6.306 1.00 87.81 85 ASN A C 1
ATOM 674 O O . ASN A 1 85 ? -7.762 -0.804 -5.550 1.00 87.81 85 ASN A O 1
ATOM 678 N N . TYR A 1 86 ? -6.320 -1.127 -7.233 1.00 86.81 86 TYR A N 1
ATOM 679 C CA . TYR A 1 86 ? -6.637 -2.550 -7.359 1.00 86.81 86 TYR A CA 1
ATOM 680 C C . TYR A 1 86 ? -6.327 -3.322 -6.067 1.00 86.81 86 TYR A C 1
ATOM 682 O O . TYR A 1 86 ? -7.137 -4.127 -5.607 1.00 86.81 86 TYR A O 1
ATOM 690 N N . ILE A 1 87 ? -5.182 -3.051 -5.437 1.00 88.00 87 ILE A N 1
ATOM 691 C CA . ILE A 1 87 ? -4.811 -3.677 -4.163 1.00 88.00 87 ILE A CA 1
ATOM 692 C C . ILE A 1 87 ? -5.820 -3.320 -3.061 1.00 88.00 87 ILE A C 1
ATOM 694 O O . ILE A 1 87 ? -6.298 -4.216 -2.363 1.00 88.00 87 ILE A O 1
ATOM 698 N N . LEU A 1 88 ? -6.177 -2.040 -2.918 1.00 88.44 88 LEU A N 1
ATOM 699 C CA . LEU A 1 88 ? -7.134 -1.590 -1.902 1.00 88.44 88 LEU A CA 1
ATOM 700 C C . LEU A 1 88 ? -8.534 -2.171 -2.113 1.00 88.44 88 LEU A C 1
ATOM 702 O O . LEU A 1 88 ? -9.163 -2.590 -1.142 1.00 88.44 88 LEU A O 1
ATOM 706 N N . LY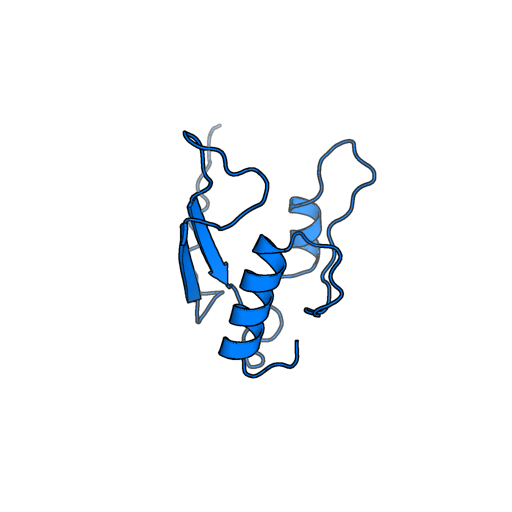S A 1 89 ? -8.983 -2.293 -3.366 1.00 87.50 89 LYS A N 1
ATOM 707 C CA . LYS A 1 89 ? -10.235 -2.980 -3.697 1.00 87.50 89 LYS A CA 1
ATOM 708 C C . LYS A 1 89 ? -10.236 -4.428 -3.195 1.00 87.50 89 LYS A C 1
ATOM 710 O O . LYS A 1 89 ? -11.170 -4.837 -2.513 1.00 87.50 89 LYS A O 1
ATOM 715 N N . ASN A 1 90 ? -9.161 -5.180 -3.450 1.00 86.50 90 ASN A N 1
ATOM 716 C CA . ASN A 1 90 ? -9.024 -6.559 -2.960 1.00 86.50 90 ASN A CA 1
ATOM 717 C C . ASN A 1 90 ? -9.017 -6.634 -1.422 1.00 86.50 90 ASN A C 1
ATOM 719 O O . ASN A 1 90 ? -9.592 -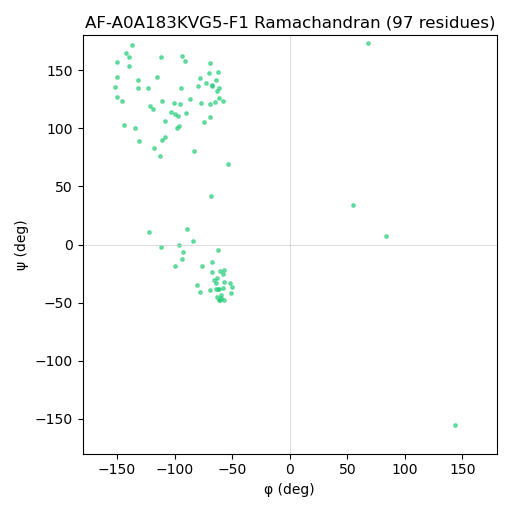7.554 -0.838 1.00 86.50 90 ASN A O 1
ATOM 723 N N . VAL A 1 91 ? -8.377 -5.670 -0.747 1.00 86.00 91 VAL A N 1
ATOM 724 C CA . VAL A 1 91 ? -8.400 -5.567 0.724 1.00 86.00 91 VAL A CA 1
ATOM 725 C C . VAL A 1 91 ? -9.831 -5.371 1.229 1.00 86.00 91 VAL A C 1
ATOM 727 O O . VAL A 1 91 ? -10.238 -6.057 2.169 1.00 86.00 91 VAL A O 1
ATOM 730 N N . ALA A 1 92 ? -10.581 -4.448 0.623 1.00 87.06 92 ALA A N 1
ATOM 731 C CA . ALA A 1 92 ? -11.955 -4.147 1.006 1.00 87.06 92 ALA A CA 1
ATOM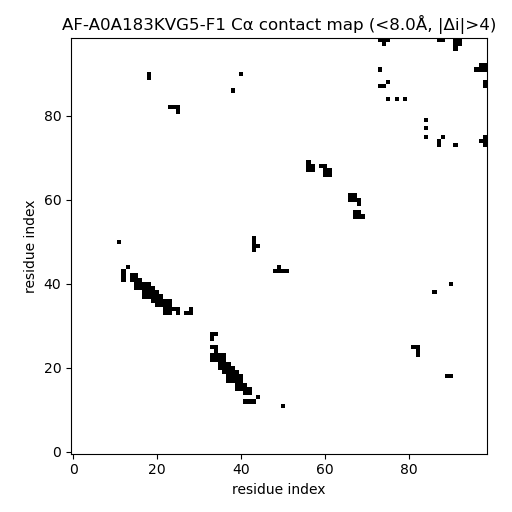 732 C C . ALA A 1 92 ? -12.874 -5.359 0.797 1.00 87.06 92 ALA A C 1
ATOM 734 O O . ALA A 1 92 ? -13.593 -5.743 1.719 1.00 87.06 92 ALA A O 1
ATOM 735 N N . GLU A 1 93 ? -12.769 -6.039 -0.348 1.00 86.00 93 GLU A N 1
ATOM 736 C CA . GLU A 1 93 ? -13.517 -7.268 -0.642 1.00 86.00 93 GLU A CA 1
ATOM 737 C C . GLU A 1 93 ? -13.213 -8.386 0.369 1.00 86.00 93 GLU A C 1
ATOM 739 O O . GLU A 1 93 ? -14.138 -8.981 0.927 1.00 86.00 93 GLU A O 1
ATOM 744 N N . LEU A 1 94 ? -11.932 -8.616 0.698 1.00 84.25 94 LEU A N 1
ATOM 745 C CA . LEU A 1 94 ? -11.511 -9.591 1.718 1.00 84.25 94 LEU A CA 1
ATOM 746 C C . LEU A 1 94 ? -12.142 -9.307 3.090 1.00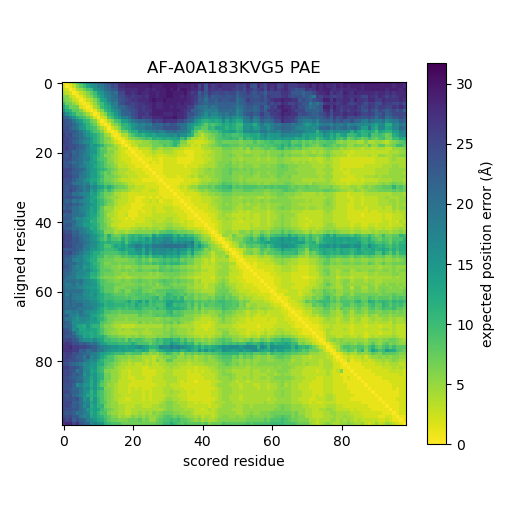 84.25 94 LEU A C 1
ATOM 748 O O . LEU A 1 94 ? -12.403 -10.227 3.868 1.00 84.25 94 LEU A O 1
ATOM 752 N N . ARG A 1 95 ? -12.372 -8.029 3.403 1.00 81.75 95 ARG A N 1
ATOM 753 C CA . ARG A 1 95 ? -12.963 -7.574 4.668 1.00 81.75 95 ARG A CA 1
ATOM 754 C C . ARG A 1 95 ? -14.465 -7.335 4.591 1.00 81.75 95 ARG A C 1
ATOM 756 O O . ARG A 1 95 ? -15.058 -7.021 5.617 1.00 81.75 95 ARG A O 1
ATOM 763 N N . ARG A 1 96 ? -15.084 -7.537 3.422 1.00 85.31 96 ARG A N 1
ATOM 764 C CA . ARG A 1 96 ? -16.498 -7.224 3.160 1.00 85.31 96 ARG A CA 1
ATOM 765 C C . ARG A 1 96 ? -16.836 -5.762 3.486 1.00 85.31 96 ARG A C 1
ATOM 767 O O . ARG A 1 96 ? -17.931 -5.472 3.961 1.00 85.31 96 ARG A O 1
ATOM 774 N N . ALA A 1 97 ? -15.879 -4.869 3.254 1.00 82.81 97 ALA A N 1
ATOM 775 C CA . ALA A 1 97 ? -16.036 -3.430 3.389 1.00 82.81 97 ALA A CA 1
ATOM 776 C C . ALA A 1 97 ? -16.476 -2.812 2.054 1.00 82.81 97 ALA A C 1
ATOM 778 O O . ALA A 1 97 ? -16.262 -3.391 0.988 1.00 82.81 97 ALA A O 1
ATOM 779 N N . PHE A 1 98 ? -17.090 -1.633 2.120 1.00 82.06 98 PHE A N 1
ATOM 780 C CA . PHE A 1 98 ? -17.363 -0.821 0.936 1.00 82.06 98 PHE A CA 1
ATOM 781 C C . PHE A 1 98 ? -16.050 -0.242 0.377 1.00 82.06 98 PHE A C 1
ATOM 783 O O . PHE A 1 98 ? -15.127 0.017 1.151 1.00 82.06 98 PHE A O 1
ATOM 790 N N . TYR A 1 99 ? -15.966 -0.065 -0.946 1.00 79.69 99 TYR A N 1
ATOM 791 C CA . TYR A 1 99 ? -14.809 0.520 -1.631 1.00 79.69 99 TYR A CA 1
ATOM 792 C C . TYR A 1 99 ? -15.239 1.575 -2.641 1.00 79.69 99 TYR A C 1
ATOM 794 O O . TYR A 1 99 ? -16.036 1.221 -3.541 1.00 79.69 99 TYR A O 1
#

Foldseek 3Di:
DDDDDDPDPDCQQPDWDFLDWFFQPAPVDDPPDGDTDTDIDGDGDPVPPDSDDPVVQVVVDDPPDPDGDDDDDQDCPDPDGPSVNVVSVSVCVVVVHYD

Secondary structure (DSSP, 8-state):
-------------S-EEEEEEEEE--TT-BTTB-EEEEEEEE---GGG--SS-THHHHHHSPTTSS---------TT----HHHHHHHHHHHHHHT---